Protein AF-A0A3B0RVQ3-F1 (afdb_monomer_lite)

Secondary structure (DSSP, 8-state):
-------PPPPPHHHHHHHHHHHHHHHHHHHHHTT--HHHHHHHHHHHHHHHHHHHH-HHHHHHHHTTHHHHHHTTTT---PPP--

Foldseek 3Di:
DPPPPPPPDPDDPVRVVVVVVVVLVVVLVVCVVVVDDNVNSVVVVVVVVLVVVCVVPNDVVSVVVCVCVVVCVVVCVVPPPPDDDD

Organism: NCBI:txid652676

Sequence (86 aa):
MTTECRNPAALNRADQKSTALDMILGAWDQALAKGCAPETIATSAIFAALADLIDVYGEDVVAEMTKRLPERVNRGEFSMREGPLN

pLDDT: mean 85.06, std 16.19, range [39.12, 97.38]

Structure (mmCIF, N/CA/C/O backbone):
data_AF-A0A3B0RVQ3-F1
#
_entry.id   AF-A0A3B0RVQ3-F1
#
loop_
_atom_site.group_PDB
_atom_site.id
_atom_site.type_symbol
_atom_site.label_atom_id
_atom_site.label_alt_id
_atom_site.label_comp_id
_atom_site.label_asym_id
_atom_site.label_entity_id
_atom_site.label_seq_id
_atom_site.pdbx_PDB_ins_code
_atom_site.Cartn_x
_atom_site.Cartn_y
_atom_site.Cartn_z
_atom_site.occupancy
_atom_site.B_iso_or_equiv
_atom_site.auth_seq_id
_atom_site.auth_comp_id
_atom_site.auth_asym_id
_atom_site.auth_atom_id
_atom_site.pdbx_PDB_model_num
ATOM 1 N N . MET A 1 1 ? 18.255 27.119 -26.085 1.00 46.75 1 MET A N 1
ATOM 2 C CA . MET A 1 1 ? 18.158 26.659 -24.684 1.00 46.75 1 MET A CA 1
ATOM 3 C C . MET A 1 1 ? 17.942 25.164 -24.714 1.00 46.75 1 MET A C 1
ATOM 5 O O . MET A 1 1 ? 16.842 24.716 -24.999 1.00 46.75 1 MET A O 1
ATOM 9 N N . THR A 1 2 ? 19.016 24.402 -24.555 1.00 39.12 2 THR A N 1
ATOM 10 C CA . THR A 1 2 ? 18.978 22.947 -24.430 1.00 39.12 2 THR A CA 1
ATOM 11 C C . THR A 1 2 ? 18.525 22.621 -23.014 1.00 39.12 2 THR A C 1
ATOM 13 O O . THR A 1 2 ? 19.319 22.683 -22.080 1.00 39.12 2 THR A O 1
ATOM 16 N N . THR A 1 3 ? 17.239 22.336 -22.828 1.00 49.34 3 THR A N 1
ATOM 17 C CA . THR A 1 3 ? 16.776 21.731 -21.579 1.00 49.34 3 THR A CA 1
ATOM 18 C C . THR A 1 3 ? 17.203 20.273 -21.622 1.00 49.34 3 THR A C 1
ATOM 20 O O . THR A 1 3 ? 16.506 19.421 -22.164 1.00 49.34 3 THR A O 1
ATOM 23 N N . GLU A 1 4 ? 18.404 20.005 -21.115 1.00 50.50 4 GLU A N 1
ATOM 24 C CA . GLU A 1 4 ? 18.825 18.668 -20.725 1.00 50.50 4 GLU A CA 1
ATOM 25 C C . GLU A 1 4 ? 17.812 18.167 -19.690 1.00 50.50 4 GLU A C 1
ATOM 27 O O . GLU A 1 4 ? 17.823 18.580 -18.529 1.00 50.50 4 GLU A O 1
ATOM 32 N N . CYS A 1 5 ? 16.878 17.318 -20.124 1.00 44.28 5 CYS A N 1
ATOM 33 C CA . CYS A 1 5 ? 16.057 16.522 -19.227 1.00 44.28 5 CYS A CA 1
ATOM 34 C C . CYS A 1 5 ? 17.013 15.630 -18.435 1.00 44.28 5 CYS A C 1
ATOM 36 O O . CYS A 1 5 ? 17.426 14.567 -18.893 1.00 44.28 5 CYS A O 1
ATOM 38 N N . ARG A 1 6 ? 17.424 16.137 -17.270 1.00 56.78 6 ARG A N 1
ATOM 39 C CA . ARG A 1 6 ? 18.214 15.454 -16.254 1.00 56.78 6 ARG A CA 1
ATOM 40 C C . ARG A 1 6 ? 17.635 14.057 -16.064 1.00 56.78 6 ARG A C 1
ATOM 42 O O . ARG A 1 6 ? 16.562 13.919 -15.492 1.00 56.78 6 ARG A O 1
ATOM 49 N N . ASN A 1 7 ? 18.345 13.046 -16.550 1.00 59.78 7 ASN A N 1
ATOM 50 C CA . ASN A 1 7 ? 18.118 11.661 -16.172 1.00 59.78 7 ASN A CA 1
ATOM 51 C C . ASN A 1 7 ? 18.425 11.569 -14.668 1.00 59.78 7 ASN A C 1
ATOM 53 O O . ASN A 1 7 ? 19.597 11.733 -14.305 1.00 59.78 7 ASN A O 1
ATOM 57 N N . PRO A 1 8 ? 17.435 11.430 -13.764 1.00 60.19 8 PRO A N 1
ATOM 58 C CA . PRO A 1 8 ? 17.763 11.259 -12.362 1.00 60.19 8 PRO A CA 1
ATOM 59 C C . PRO A 1 8 ? 18.489 9.919 -12.246 1.00 60.19 8 PRO A C 1
ATOM 61 O O . PRO A 1 8 ? 17.980 8.897 -12.704 1.00 60.19 8 PRO A O 1
ATOM 64 N N . ALA A 1 9 ? 19.700 9.925 -11.681 1.00 68.75 9 ALA A N 1
ATOM 65 C CA . ALA A 1 9 ? 20.383 8.686 -11.334 1.00 68.75 9 ALA A CA 1
ATOM 66 C C . ALA A 1 9 ? 19.379 7.793 -10.594 1.00 68.75 9 ALA A C 1
ATOM 68 O O . ALA A 1 9 ? 18.742 8.260 -9.647 1.00 68.75 9 ALA A O 1
ATOM 69 N N . ALA A 1 10 ? 19.172 6.565 -11.082 1.00 75.50 10 ALA A N 1
ATOM 70 C CA . ALA A 1 10 ? 18.178 5.667 -10.514 1.00 75.50 10 ALA A CA 1
ATOM 71 C C . ALA A 1 10 ? 18.403 5.575 -9.000 1.00 75.50 10 ALA A C 1
ATOM 73 O O . ALA A 1 10 ? 19.499 5.228 -8.554 1.00 75.50 10 ALA A O 1
ATOM 74 N N . LEU A 1 11 ? 17.381 5.941 -8.224 1.00 81.94 11 LEU A N 1
ATOM 75 C CA . LEU A 1 11 ? 17.444 5.896 -6.767 1.00 81.94 11 LEU A CA 1
ATOM 76 C C . LEU A 1 11 ? 17.826 4.476 -6.326 1.00 81.94 11 LEU A C 1
ATOM 78 O O . LEU A 1 11 ? 17.398 3.496 -6.943 1.00 81.94 11 LEU A O 1
ATOM 82 N N . ASN A 1 12 ? 18.613 4.339 -5.257 1.00 90.12 12 ASN A N 1
ATOM 83 C CA . ASN A 1 12 ? 18.835 3.020 -4.666 1.00 90.12 12 ASN A CA 1
ATOM 84 C C . ASN A 1 12 ? 17.519 2.495 -4.051 1.00 90.12 12 ASN A C 1
ATOM 86 O O . ASN A 1 12 ? 16.578 3.252 -3.837 1.00 90.12 12 ASN A O 1
ATOM 90 N N . ARG A 1 13 ? 17.428 1.198 -3.734 1.00 84.50 13 ARG A N 1
ATOM 91 C CA . ARG A 1 13 ? 16.175 0.593 -3.237 1.00 84.50 13 ARG A CA 1
ATOM 92 C C . ARG A 1 13 ? 15.634 1.250 -1.955 1.00 84.50 13 ARG A C 1
ATOM 94 O O . ARG A 1 13 ? 14.420 1.267 -1.770 1.00 84.50 13 ARG A O 1
ATOM 101 N N . ALA A 1 14 ? 16.497 1.718 -1.053 1.00 82.88 14 ALA A N 1
ATOM 102 C CA . ALA A 1 14 ? 16.055 2.373 0.178 1.00 82.88 14 ALA A CA 1
ATOM 103 C C . ALA A 1 14 ? 15.461 3.755 -0.130 1.00 82.88 14 ALA A C 1
ATOM 105 O O . ALA A 1 14 ? 14.345 4.046 0.299 1.00 82.88 14 ALA A O 1
ATOM 106 N N . ASP A 1 15 ? 16.145 4.531 -0.970 1.00 89.00 15 ASP A N 1
ATOM 107 C CA . ASP A 1 15 ? 15.689 5.849 -1.410 1.00 89.00 15 ASP A CA 1
ATOM 108 C C . ASP A 1 15 ? 14.411 5.741 -2.253 1.00 89.00 15 ASP A C 1
ATOM 110 O O . ASP A 1 15 ? 13.475 6.500 -2.035 1.00 89.00 15 ASP A O 1
ATOM 114 N N . GLN A 1 16 ? 14.307 4.740 -3.138 1.00 88.38 16 GLN A N 1
ATOM 115 C CA . GLN A 1 16 ? 13.084 4.449 -3.898 1.00 88.38 16 GLN A CA 1
ATOM 116 C C . GLN A 1 16 ? 11.889 4.233 -2.969 1.00 88.38 16 GLN A C 1
ATOM 118 O O . GLN A 1 16 ? 10.822 4.793 -3.203 1.00 88.38 16 GLN A O 1
ATOM 123 N N . LYS A 1 17 ? 12.064 3.435 -1.908 1.00 84.62 17 LYS A N 1
ATOM 124 C CA . LYS A 1 17 ? 10.995 3.160 -0.942 1.00 84.62 17 LYS A CA 1
ATOM 125 C C . LYS A 1 17 ? 10.578 4.415 -0.183 1.00 84.62 17 LYS A C 1
ATOM 127 O O . LYS A 1 17 ? 9.382 4.663 -0.082 1.00 84.62 17 LYS A O 1
ATOM 132 N N . SER A 1 18 ? 11.538 5.186 0.334 1.00 88.94 18 SER A N 1
ATOM 133 C CA . SER A 1 18 ? 11.235 6.419 1.073 1.00 88.94 18 SER A CA 1
ATOM 134 C C . SER A 1 18 ? 10.544 7.439 0.174 1.00 88.94 18 SER A C 1
ATOM 136 O O . SER A 1 18 ? 9.467 7.912 0.506 1.00 88.94 18 SER A O 1
ATOM 138 N N . THR A 1 19 ? 11.103 7.705 -1.011 1.00 92.38 19 THR A N 1
ATOM 139 C CA . THR A 1 19 ? 10.532 8.667 -1.963 1.00 92.38 19 THR A CA 1
ATOM 140 C C . THR A 1 19 ? 9.134 8.259 -2.425 1.00 92.38 19 THR A C 1
ATOM 142 O O . THR A 1 19 ? 8.245 9.104 -2.481 1.00 92.38 19 THR A O 1
ATOM 145 N N . ALA A 1 20 ? 8.907 6.976 -2.730 1.00 91.44 20 ALA A N 1
ATOM 146 C CA . ALA A 1 20 ? 7.579 6.498 -3.113 1.00 91.44 20 ALA A CA 1
ATOM 147 C C . ALA A 1 20 ? 6.565 6.664 -1.971 1.00 91.44 20 ALA A C 1
ATOM 149 O O . ALA A 1 20 ? 5.439 7.094 -2.213 1.00 91.44 20 ALA A O 1
ATOM 150 N N . LEU A 1 21 ? 6.966 6.364 -0.731 1.00 89.62 21 LEU A N 1
ATOM 151 C CA . LEU A 1 21 ? 6.103 6.544 0.433 1.00 89.62 21 LEU A CA 1
ATOM 152 C C . LEU A 1 21 ? 5.748 8.020 0.642 1.00 89.62 21 LEU A C 1
ATOM 154 O O . LEU A 1 21 ? 4.571 8.336 0.787 1.00 89.62 21 LEU A O 1
ATOM 158 N N . ASP A 1 22 ? 6.733 8.916 0.582 1.00 93.12 22 ASP A N 1
ATOM 159 C CA . ASP A 1 22 ? 6.517 10.358 0.732 1.00 93.12 22 ASP A CA 1
ATOM 160 C C . ASP A 1 22 ? 5.558 10.899 -0.340 1.00 93.12 22 ASP A C 1
ATOM 162 O O . ASP A 1 22 ? 4.662 11.692 -0.047 1.00 93.12 22 ASP A O 1
ATOM 166 N N . MET A 1 23 ? 5.688 10.428 -1.585 1.00 93.88 23 MET A N 1
ATOM 167 C CA . MET A 1 23 ? 4.772 10.783 -2.673 1.00 93.88 23 MET A CA 1
ATOM 168 C C . MET A 1 23 ? 3.343 10.295 -2.421 1.00 93.88 23 MET A C 1
ATOM 170 O O . MET A 1 23 ? 2.392 11.044 -2.651 1.00 93.88 23 MET A O 1
ATOM 174 N N . ILE A 1 24 ? 3.181 9.060 -1.941 1.00 93.00 24 ILE A N 1
ATOM 175 C CA . ILE A 1 24 ? 1.866 8.493 -1.619 1.00 93.00 24 ILE A CA 1
ATOM 176 C C . ILE A 1 24 ? 1.217 9.269 -0.467 1.00 93.00 24 ILE A C 1
ATOM 178 O O . ILE A 1 24 ? 0.043 9.621 -0.568 1.00 93.00 24 ILE A O 1
ATOM 182 N N . LEU A 1 25 ? 1.969 9.595 0.589 1.00 93.06 25 LEU A N 1
ATOM 183 C CA . LEU A 1 25 ? 1.475 10.399 1.713 1.00 93.06 25 LEU A CA 1
ATOM 184 C C . LEU A 1 25 ? 1.090 11.817 1.267 1.00 93.06 25 LEU A C 1
ATOM 186 O O . LEU A 1 25 ? 0.012 12.298 1.601 1.00 93.06 25 LEU A O 1
ATOM 190 N N . GLY A 1 26 ? 1.896 12.451 0.413 1.00 95.12 26 GLY A N 1
ATOM 191 C CA . GLY A 1 26 ? 1.553 13.753 -0.161 1.00 95.12 26 GLY A CA 1
ATOM 192 C C . GLY A 1 26 ? 0.306 13.718 -1.055 1.00 95.12 26 GLY A C 1
ATOM 193 O O . GLY A 1 26 ? -0.469 14.676 -1.083 1.00 95.12 26 GLY A O 1
ATOM 194 N N . ALA A 1 27 ? 0.072 12.629 -1.794 1.00 94.75 27 ALA A N 1
ATOM 195 C CA . ALA A 1 27 ? -1.173 12.433 -2.542 1.00 94.75 27 ALA A CA 1
ATOM 196 C C . ALA A 1 27 ? -2.374 12.226 -1.604 1.00 94.75 27 ALA A C 1
ATOM 198 O O . ALA A 1 27 ? -3.477 12.700 -1.891 1.00 94.75 27 ALA A O 1
ATOM 199 N N . TRP A 1 28 ? -2.148 11.571 -0.465 1.00 94.75 28 TRP A N 1
ATOM 200 C CA . TRP A 1 28 ? -3.146 11.372 0.579 1.00 94.75 28 TRP A CA 1
ATOM 201 C C . TRP A 1 28 ? -3.625 12.701 1.169 1.00 94.75 28 TRP A C 1
ATOM 203 O O . TRP A 1 28 ? -4.828 12.966 1.190 1.00 94.75 28 TRP A O 1
ATOM 213 N N . ASP A 1 29 ? -2.697 13.577 1.559 1.00 96.12 29 ASP A N 1
ATOM 214 C CA . ASP A 1 29 ? -3.011 14.905 2.102 1.00 96.12 29 ASP A CA 1
ATOM 215 C C . ASP A 1 29 ? -3.799 15.760 1.102 1.00 96.12 29 ASP A C 1
ATOM 217 O O . ASP A 1 29 ? -4.770 16.435 1.455 1.00 96.12 29 ASP A O 1
ATOM 221 N N . GLN A 1 30 ? -3.437 15.687 -0.181 1.00 96.06 30 GLN A N 1
ATOM 222 C CA . GLN A 1 30 ? -4.163 16.380 -1.245 1.00 96.06 30 GLN A CA 1
ATOM 223 C C . GLN A 1 30 ? -5.594 15.864 -1.419 1.00 96.06 30 GLN A C 1
ATOM 225 O O . GLN A 1 30 ? -6.498 16.653 -1.701 1.00 96.06 30 GLN A O 1
ATOM 230 N N . ALA A 1 31 ? -5.817 14.557 -1.280 1.00 96.00 31 ALA A N 1
ATOM 231 C CA . ALA A 1 31 ? -7.154 13.982 -1.356 1.00 96.00 31 ALA A CA 1
ATOM 232 C C . ALA A 1 31 ? -8.017 14.413 -0.157 1.00 96.00 31 ALA A C 1
ATOM 234 O O . ALA A 1 31 ? -9.172 14.801 -0.345 1.00 96.00 31 ALA A O 1
ATOM 235 N N . LEU A 1 32 ? -7.443 14.449 1.051 1.00 96.56 32 LEU A N 1
ATOM 236 C CA . LEU A 1 32 ? -8.116 14.976 2.243 1.00 96.56 32 LEU A CA 1
ATOM 237 C C . LEU A 1 32 ? -8.499 16.452 2.073 1.00 96.56 32 LEU A C 1
ATOM 239 O O . LEU A 1 32 ? -9.641 16.827 2.333 1.00 96.56 32 LEU A O 1
ATOM 243 N N . ALA A 1 33 ? -7.587 17.281 1.557 1.00 96.88 33 ALA A N 1
ATOM 244 C CA . ALA A 1 33 ? -7.844 18.700 1.299 1.00 96.88 33 ALA A CA 1
ATOM 245 C C . ALA A 1 33 ? -8.973 18.940 0.276 1.00 96.88 33 ALA A C 1
ATOM 247 O O . ALA A 1 33 ? -9.629 19.981 0.305 1.00 96.88 33 ALA A O 1
ATOM 248 N N . LYS A 1 34 ? -9.229 17.974 -0.615 1.00 96.81 34 LYS A N 1
ATOM 249 C CA . LYS A 1 34 ? -10.343 17.996 -1.578 1.00 96.81 34 LYS A CA 1
ATOM 250 C C . LYS A 1 34 ? -11.666 17.481 -0.997 1.00 96.81 34 LYS A C 1
ATOM 252 O O . LYS A 1 34 ? -12.661 17.448 -1.716 1.00 96.81 34 LYS A O 1
ATOM 257 N N . GLY A 1 35 ? -11.695 17.095 0.280 1.00 96.38 35 GLY A N 1
ATOM 258 C CA . GLY A 1 35 ? -12.890 16.609 0.969 1.00 96.38 35 GLY A CA 1
ATOM 259 C C . GLY A 1 35 ? -13.153 15.112 0.808 1.00 96.38 35 GLY A C 1
ATOM 260 O O . GLY A 1 35 ? -14.258 14.660 1.103 1.00 96.38 35 GLY A O 1
ATOM 261 N N . CYS A 1 36 ? -12.178 14.323 0.343 1.00 96.69 36 CYS A N 1
ATOM 262 C CA . CYS A 1 36 ? -12.323 12.871 0.309 1.00 96.69 36 CYS A CA 1
ATOM 263 C C . CYS A 1 36 ? -12.279 12.287 1.728 1.00 96.69 36 CYS A C 1
ATOM 265 O O . CYS A 1 36 ? -11.440 12.668 2.545 1.00 96.69 36 CYS A O 1
ATOM 267 N N . ALA A 1 37 ? -13.151 11.316 2.010 1.00 96.31 37 ALA A N 1
ATOM 268 C CA . ALA A 1 37 ? -13.125 10.606 3.282 1.00 96.31 37 ALA A CA 1
ATOM 269 C C . ALA A 1 37 ? -11.861 9.723 3.391 1.00 96.31 37 ALA A C 1
ATOM 271 O O . ALA A 1 37 ? -11.511 9.054 2.411 1.00 96.31 37 ALA A O 1
ATOM 272 N N . PRO A 1 38 ? -11.206 9.648 4.568 1.00 91.88 38 PRO A N 1
ATOM 273 C CA . PRO A 1 38 ? -10.014 8.819 4.768 1.00 91.88 38 PRO A CA 1
ATOM 274 C C . PRO A 1 38 ? -10.208 7.348 4.373 1.00 91.88 38 PRO A C 1
ATOM 276 O O . PRO A 1 38 ? -9.333 6.751 3.751 1.00 91.88 38 PRO A O 1
ATOM 279 N N . GLU A 1 39 ? -11.375 6.777 4.679 1.00 94.44 39 GLU A N 1
ATOM 280 C CA . GLU A 1 39 ? -11.737 5.398 4.327 1.00 94.44 39 GLU A CA 1
ATOM 281 C C . GLU A 1 39 ? -11.793 5.175 2.808 1.00 94.44 39 GLU A C 1
ATOM 283 O O . GLU A 1 39 ? -11.307 4.161 2.298 1.00 94.44 39 GLU A O 1
ATOM 288 N N . THR A 1 40 ? -12.337 6.145 2.066 1.00 95.88 40 THR A N 1
ATOM 289 C CA . THR A 1 40 ? -12.398 6.099 0.601 1.00 95.88 40 THR A CA 1
ATOM 290 C C . THR A 1 40 ? -11.000 6.150 -0.005 1.00 95.88 40 THR A C 1
ATOM 292 O O . THR A 1 40 ? -10.711 5.387 -0.928 1.00 95.88 40 THR A O 1
ATOM 295 N N . ILE A 1 41 ? -10.118 7.003 0.527 1.00 95.62 41 ILE A N 1
ATOM 296 C CA . ILE A 1 41 ? -8.720 7.089 0.080 1.00 95.62 41 ILE A CA 1
ATOM 297 C C . ILE A 1 41 ? -8.010 5.757 0.345 1.00 95.62 41 ILE A C 1
ATOM 299 O O . ILE A 1 41 ? -7.398 5.205 -0.566 1.00 95.62 41 ILE A O 1
ATOM 303 N N . ALA A 1 42 ? -8.157 5.195 1.548 1.00 93.00 42 ALA A N 1
ATOM 304 C CA . ALA A 1 42 ? -7.527 3.933 1.923 1.00 93.00 42 ALA A CA 1
ATOM 305 C C . ALA A 1 42 ? -7.978 2.761 1.044 1.00 93.00 42 ALA A C 1
ATOM 307 O O . ALA A 1 42 ? -7.145 2.023 0.519 1.00 93.00 42 ALA A O 1
ATOM 308 N N . THR A 1 43 ? -9.285 2.616 0.827 1.00 94.25 43 THR A N 1
ATOM 309 C CA . THR A 1 43 ? -9.833 1.548 -0.023 1.00 94.25 43 THR A CA 1
ATOM 310 C C . THR A 1 43 ? -9.362 1.694 -1.470 1.00 94.25 43 THR A C 1
ATOM 312 O O . THR A 1 43 ? -8.978 0.710 -2.102 1.00 94.25 43 THR A O 1
ATOM 315 N N . SER A 1 44 ? -9.313 2.929 -1.980 1.00 95.69 44 SER A N 1
ATOM 316 C CA . SER A 1 44 ? -8.807 3.217 -3.327 1.00 95.69 44 SER A CA 1
ATOM 317 C C . SER A 1 44 ? -7.313 2.911 -3.457 1.00 95.69 44 SER A C 1
ATOM 319 O O . SER A 1 44 ? -6.889 2.343 -4.459 1.00 95.69 44 SER A O 1
ATOM 321 N N . ALA A 1 45 ? -6.512 3.232 -2.437 1.00 93.12 45 ALA A N 1
ATOM 322 C CA . ALA A 1 45 ? -5.086 2.924 -2.410 1.00 93.12 45 ALA A CA 1
ATOM 323 C C . ALA A 1 45 ? -4.826 1.409 -2.379 1.00 93.12 45 ALA A C 1
ATOM 325 O O . ALA A 1 45 ? -3.939 0.931 -3.081 1.00 93.12 45 ALA A O 1
ATOM 326 N N . ILE A 1 46 ? -5.621 0.645 -1.619 1.00 93.44 46 ILE A N 1
ATOM 327 C CA . ILE A 1 46 ? -5.552 -0.825 -1.617 1.00 93.44 46 ILE A CA 1
ATOM 328 C C . ILE A 1 46 ? -5.866 -1.374 -3.008 1.00 93.44 46 ILE A C 1
ATOM 330 O O . ILE A 1 46 ? -5.132 -2.228 -3.498 1.00 93.44 46 ILE A O 1
ATOM 334 N N . PHE A 1 47 ? -6.922 -0.874 -3.657 1.00 94.88 47 PHE A N 1
ATOM 335 C CA . PHE A 1 47 ? -7.264 -1.284 -5.018 1.00 94.88 47 PHE A CA 1
ATOM 336 C C . PHE A 1 47 ? -6.113 -1.014 -5.992 1.00 94.88 47 PHE A C 1
ATOM 338 O O . PHE A 1 47 ? -5.690 -1.930 -6.691 1.00 94.88 47 PHE A O 1
ATOM 345 N N . ALA A 1 48 ? -5.573 0.208 -5.994 1.00 94.75 48 ALA A N 1
ATOM 346 C CA . ALA A 1 48 ? -4.461 0.581 -6.864 1.00 94.75 48 ALA A CA 1
ATOM 347 C C . ALA A 1 48 ? -3.225 -0.301 -6.620 1.00 94.75 48 ALA A C 1
ATOM 349 O O . ALA A 1 48 ? -2.653 -0.839 -7.561 1.00 94.75 48 ALA A O 1
ATOM 350 N N . ALA A 1 49 ? -2.864 -0.525 -5.353 1.00 93.38 49 ALA A N 1
ATOM 351 C CA . ALA A 1 49 ? -1.729 -1.369 -4.999 1.00 93.38 49 ALA A CA 1
ATOM 352 C C . ALA A 1 49 ? -1.915 -2.828 -5.448 1.00 93.38 49 ALA A C 1
ATOM 354 O O . ALA A 1 49 ? -0.966 -3.451 -5.915 1.00 93.38 49 ALA A O 1
ATOM 355 N N . LEU A 1 50 ? -3.119 -3.392 -5.304 1.00 95.56 50 LEU A N 1
ATOM 356 C CA . LEU A 1 50 ? -3.396 -4.760 -5.743 1.00 95.56 50 LEU A CA 1
ATOM 357 C C . LEU A 1 50 ? -3.430 -4.876 -7.269 1.00 95.56 50 LEU A C 1
ATOM 359 O O . LEU A 1 50 ? -2.898 -5.852 -7.785 1.00 95.56 50 LEU A O 1
ATOM 363 N N . ALA A 1 51 ? -4.002 -3.898 -7.975 1.00 96.31 51 ALA A N 1
ATOM 364 C CA . ALA A 1 51 ? -4.013 -3.865 -9.437 1.00 96.31 51 ALA A CA 1
ATOM 365 C C . ALA A 1 51 ? -2.583 -3.861 -10.003 1.00 96.31 51 ALA A C 1
ATOM 367 O O . ALA A 1 51 ? -2.250 -4.732 -10.801 1.00 96.31 51 ALA A O 1
ATOM 368 N N . ASP A 1 52 ? -1.707 -2.989 -9.491 1.00 95.25 52 ASP A N 1
ATOM 369 C CA . ASP A 1 52 ? -0.299 -2.946 -9.906 1.00 95.25 52 ASP A CA 1
ATOM 370 C C . ASP A 1 52 ? 0.430 -4.270 -9.613 1.00 95.25 52 ASP A C 1
ATOM 372 O O . ASP A 1 52 ? 1.230 -4.750 -10.418 1.00 95.25 52 ASP A O 1
ATOM 376 N N . LEU A 1 53 ? 0.166 -4.900 -8.462 1.00 95.31 53 LEU A N 1
ATOM 377 C CA . LEU A 1 53 ? 0.749 -6.207 -8.145 1.00 95.31 53 LEU A CA 1
ATOM 378 C C . LEU A 1 53 ? 0.242 -7.306 -9.088 1.00 95.31 53 LEU A C 1
ATOM 380 O O . LEU A 1 53 ? 1.022 -8.185 -9.455 1.00 95.31 53 LEU A O 1
ATOM 384 N N . ILE A 1 54 ? -1.035 -7.272 -9.472 1.00 97.38 54 ILE A N 1
ATOM 385 C CA . ILE A 1 54 ? -1.629 -8.232 -10.410 1.00 97.38 54 ILE A CA 1
ATOM 386 C C . ILE A 1 54 ? -1.019 -8.049 -11.800 1.00 97.38 54 ILE A C 1
ATOM 388 O O . ILE A 1 54 ? -0.651 -9.043 -12.421 1.00 97.38 54 ILE A O 1
ATOM 392 N N . ASP A 1 55 ? -0.818 -6.813 -12.250 1.00 97.00 55 ASP A N 1
ATOM 393 C CA . ASP A 1 55 ? -0.179 -6.528 -13.538 1.00 97.00 55 ASP A CA 1
ATOM 394 C C . ASP A 1 55 ? 1.268 -7.050 -13.597 1.00 97.00 55 ASP A C 1
ATOM 396 O O . ASP A 1 55 ? 1.734 -7.497 -14.648 1.00 97.00 55 ASP A O 1
ATOM 400 N N . VAL A 1 56 ? 1.986 -7.037 -12.468 1.00 96.38 56 VAL A N 1
ATOM 401 C CA . VAL A 1 56 ? 3.382 -7.502 -12.388 1.00 96.38 56 VAL A CA 1
ATOM 402 C C . VAL A 1 56 ? 3.499 -9.019 -12.199 1.00 96.38 56 VAL A C 1
ATOM 404 O O . VAL A 1 56 ? 4.392 -9.637 -12.783 1.00 96.38 56 VAL A O 1
ATOM 407 N N . TYR A 1 57 ? 2.652 -9.625 -11.362 1.00 95.69 57 TYR A N 1
ATOM 408 C CA . TYR A 1 57 ? 2.820 -11.012 -10.898 1.00 95.69 57 TYR A CA 1
ATOM 409 C C . TYR A 1 57 ? 1.699 -11.973 -11.318 1.00 95.69 57 TYR A C 1
ATOM 411 O O . TYR A 1 57 ? 1.879 -13.187 -11.218 1.00 95.69 57 TYR A O 1
ATOM 419 N N . 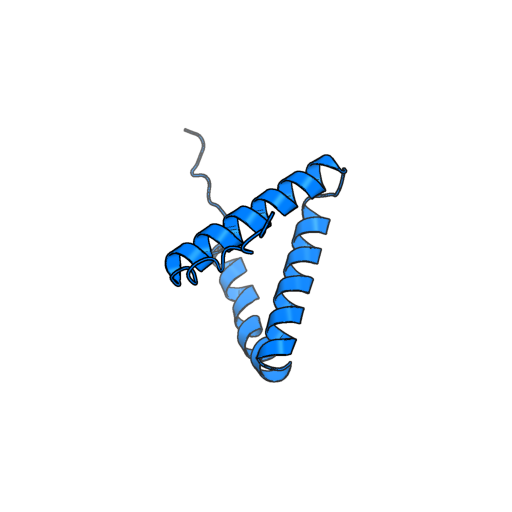GLY A 1 58 ? 0.566 -11.460 -11.794 1.00 96.56 58 GLY A N 1
ATOM 420 C CA . GLY A 1 58 ? -0.637 -12.227 -12.111 1.00 96.56 58 GLY A CA 1
ATOM 421 C C . GLY A 1 58 ? -1.561 -12.462 -10.910 1.00 96.56 58 GLY A C 1
ATOM 422 O O . GLY A 1 58 ? -1.151 -12.420 -9.747 1.00 96.56 58 GLY A O 1
ATOM 423 N N . GLU A 1 59 ? -2.832 -12.741 -11.207 1.00 96.44 59 GLU A N 1
ATOM 424 C CA . GLU A 1 59 ? -3.907 -12.879 -10.213 1.00 96.44 59 GLU A CA 1
ATOM 425 C C . GLU A 1 59 ? -3.645 -13.997 -9.194 1.00 96.44 59 GLU A C 1
ATOM 427 O O . GLU A 1 59 ? -3.787 -13.773 -7.992 1.00 96.44 59 GLU A O 1
ATOM 432 N N . ASP A 1 60 ? -3.196 -15.173 -9.644 1.00 96.94 60 ASP A N 1
ATOM 433 C CA . ASP A 1 60 ? -2.972 -16.336 -8.772 1.00 96.94 60 ASP A CA 1
ATOM 434 C C . ASP A 1 60 ? -1.898 -16.073 -7.705 1.00 96.94 60 ASP A C 1
ATOM 436 O O . ASP A 1 60 ? -2.049 -16.450 -6.538 1.00 96.94 60 ASP A O 1
ATOM 440 N N . VAL A 1 61 ? -0.813 -15.390 -8.087 1.00 95.69 61 VAL A N 1
ATOM 441 C CA . VAL A 1 61 ? 0.288 -15.060 -7.173 1.00 95.69 61 VAL A CA 1
ATOM 442 C C . VAL A 1 61 ? -0.184 -14.052 -6.130 1.00 95.69 61 VAL A C 1
ATOM 444 O O . VAL A 1 61 ? 0.057 -14.236 -4.935 1.00 95.69 61 VAL A O 1
ATOM 447 N N . VAL A 1 62 ? -0.904 -13.011 -6.555 1.00 95.88 62 VAL A N 1
ATOM 448 C CA . VAL A 1 62 ? -1.422 -11.984 -5.641 1.00 95.88 62 VAL A CA 1
ATOM 449 C C . VAL A 1 62 ? -2.508 -12.549 -4.722 1.00 95.88 62 VAL A C 1
ATOM 451 O O . VAL A 1 62 ? -2.539 -12.221 -3.531 1.00 95.88 62 VAL A O 1
ATOM 454 N N . ALA A 1 63 ? -3.350 -13.458 -5.212 1.00 95.44 63 ALA A N 1
ATOM 455 C CA . ALA A 1 63 ? -4.320 -14.172 -4.389 1.00 95.44 63 ALA A CA 1
ATOM 456 C C . ALA A 1 63 ? -3.628 -14.958 -3.263 1.00 95.44 63 ALA A C 1
ATOM 458 O O . ALA A 1 63 ? -4.039 -14.872 -2.108 1.00 95.44 63 ALA A O 1
ATOM 459 N N . GLU A 1 64 ? -2.532 -15.663 -3.551 1.00 95.31 64 GLU A N 1
ATOM 460 C CA . GLU A 1 64 ? -1.763 -16.361 -2.515 1.00 95.31 64 GLU A CA 1
ATOM 461 C C . GLU A 1 64 ? -1.094 -15.388 -1.528 1.00 95.31 64 GLU A C 1
ATOM 463 O O . GLU A 1 64 ? -1.149 -15.595 -0.314 1.00 95.31 64 GLU A O 1
ATOM 468 N N . MET A 1 65 ? -0.515 -14.285 -2.018 1.00 90.56 65 MET A N 1
ATOM 469 C CA . MET A 1 65 ? 0.107 -13.257 -1.170 1.00 90.56 65 MET A CA 1
ATOM 470 C C . MET A 1 65 ? -0.889 -12.636 -0.180 1.00 90.56 65 MET A C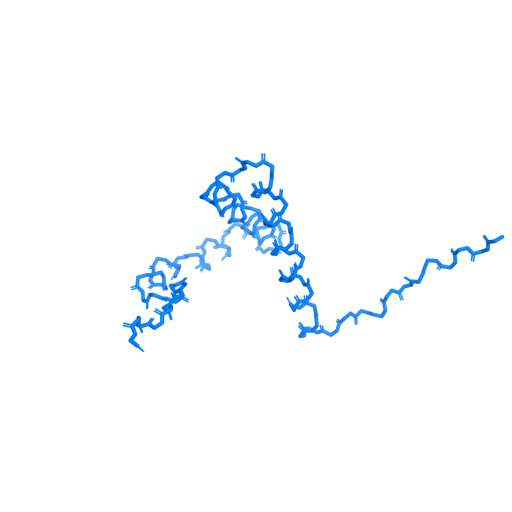 1
ATOM 472 O O . MET A 1 65 ? -0.549 -12.380 0.980 1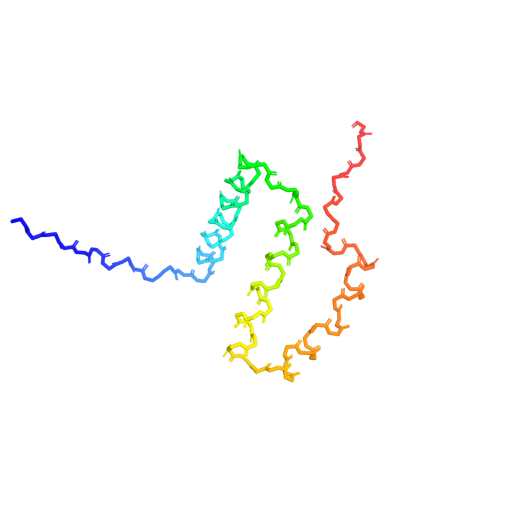.00 90.56 65 MET A O 1
ATOM 476 N N . THR A 1 66 ? -2.125 -12.401 -0.623 1.00 93.81 66 THR A N 1
ATOM 477 C CA . THR A 1 66 ? -3.156 -11.717 0.169 1.00 93.81 66 THR A CA 1
ATOM 478 C C . THR A 1 66 ? -3.834 -12.616 1.204 1.00 93.81 66 THR A C 1
ATOM 480 O O . THR A 1 66 ? -4.337 -12.094 2.200 1.00 93.81 66 THR A O 1
ATOM 483 N N . LYS A 1 67 ? -3.764 -13.953 1.079 1.00 94.56 67 LYS A N 1
ATOM 484 C CA . LYS A 1 67 ? -4.327 -14.906 2.066 1.00 94.56 67 LYS A CA 1
ATOM 485 C C . LYS A 1 67 ? -3.853 -14.670 3.500 1.00 94.56 67 LYS A C 1
ATOM 487 O O . LYS A 1 67 ? -4.587 -14.953 4.442 1.00 94.56 67 LYS A O 1
ATOM 492 N N . ARG A 1 6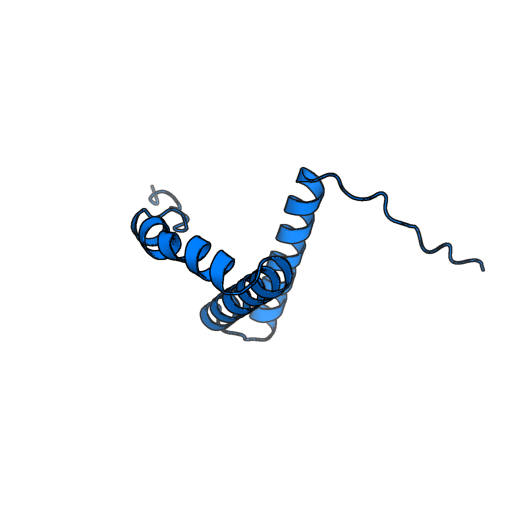8 ? -2.637 -14.146 3.679 1.00 89.06 68 ARG A N 1
ATOM 493 C CA . ARG A 1 68 ? -2.060 -13.864 5.005 1.00 89.06 68 ARG A CA 1
ATOM 494 C C . ARG A 1 68 ? -2.451 -12.497 5.569 1.00 89.06 68 ARG A C 1
ATOM 496 O O . ARG A 1 68 ? -2.169 -12.224 6.732 1.00 89.06 68 ARG A O 1
ATOM 503 N N . LEU A 1 69 ? -3.080 -11.618 4.785 1.00 91.12 69 LEU A N 1
ATOM 504 C CA . LEU A 1 69 ? -3.438 -10.272 5.244 1.00 91.12 69 LEU A CA 1
ATOM 505 C C . LEU A 1 69 ? -4.398 -10.270 6.441 1.00 91.12 69 LEU A C 1
ATOM 507 O O . LEU A 1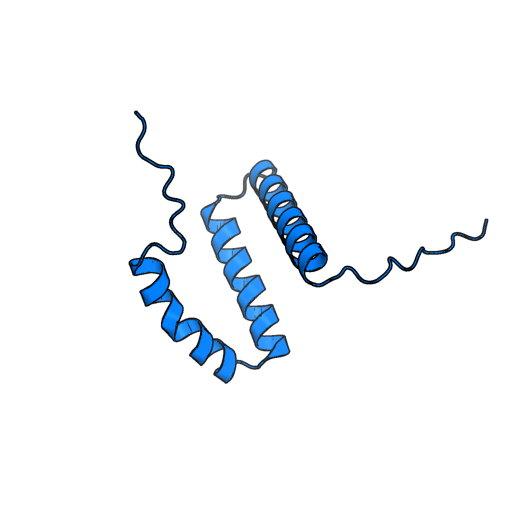 69 ? -4.098 -9.548 7.392 1.00 91.12 69 LEU A O 1
ATOM 511 N N . PRO A 1 70 ? -5.482 -11.076 6.477 1.00 91.25 70 PRO A N 1
ATOM 512 C CA . PRO A 1 70 ? -6.388 -11.088 7.626 1.00 91.25 70 PRO A CA 1
ATOM 513 C C . PRO A 1 70 ? -5.676 -11.445 8.934 1.00 91.25 70 PRO A C 1
ATOM 515 O O . PRO A 1 70 ? -5.899 -10.810 9.962 1.00 91.25 70 PRO A O 1
ATOM 518 N N . GLU A 1 71 ? -4.762 -12.418 8.893 1.00 91.31 71 GLU A N 1
ATOM 519 C CA . GLU A 1 71 ? -3.952 -12.801 10.052 1.00 91.31 71 GLU A CA 1
ATOM 520 C C . GLU A 1 71 ? -3.086 -11.631 10.540 1.00 91.31 71 GLU A C 1
ATOM 522 O O . GLU A 1 71 ? -3.065 -11.320 11.730 1.00 91.31 71 GLU A O 1
ATOM 527 N N . ARG A 1 72 ? -2.409 -10.939 9.619 1.00 89.25 72 ARG A N 1
ATOM 528 C CA . ARG A 1 72 ? -1.542 -9.793 9.931 1.00 89.25 72 ARG A CA 1
ATOM 529 C C . ARG A 1 72 ? -2.324 -8.611 10.509 1.00 89.25 72 ARG A C 1
ATOM 531 O O . ARG A 1 72 ? -1.869 -7.992 11.470 1.00 89.25 72 ARG A O 1
ATOM 538 N N . VAL A 1 73 ? -3.515 -8.336 9.971 1.00 89.00 73 VAL A N 1
ATOM 539 C CA . VAL A 1 73 ? -4.445 -7.326 10.507 1.00 89.00 73 VAL A CA 1
ATOM 540 C C . VAL A 1 73 ? -4.861 -7.685 11.931 1.00 89.00 73 VAL A C 1
ATOM 542 O O . VAL A 1 73 ? -4.720 -6.857 12.826 1.00 89.00 73 VAL A O 1
ATOM 545 N N . ASN A 1 74 ? -5.278 -8.930 12.174 1.00 87.88 74 ASN A N 1
ATOM 546 C CA . ASN A 1 74 ? -5.682 -9.394 13.506 1.00 87.88 74 ASN A CA 1
ATOM 547 C C . ASN A 1 74 ? -4.530 -9.381 14.521 1.00 87.88 74 ASN A C 1
ATOM 549 O O . ASN A 1 74 ? -4.746 -9.154 15.710 1.00 87.88 74 ASN A O 1
ATOM 553 N N . ARG A 1 75 ? -3.290 -9.586 14.063 1.00 89.44 75 ARG A N 1
ATOM 554 C CA . ARG A 1 75 ? -2.079 -9.440 14.885 1.00 89.44 75 ARG A CA 1
ATOM 555 C C . ARG A 1 75 ? -1.707 -7.979 15.168 1.00 89.44 75 ARG A C 1
ATOM 557 O O . ARG A 1 75 ? -0.776 -7.737 15.934 1.00 89.44 75 ARG A O 1
ATOM 564 N N . GLY A 1 76 ? -2.431 -7.020 14.590 1.00 85.94 76 GLY A N 1
ATOM 565 C CA . GLY A 1 76 ? -2.214 -5.591 14.783 1.00 85.94 76 GLY A CA 1
ATOM 566 C C . GLY A 1 76 ? -0.987 -5.051 14.051 1.00 85.94 76 GLY A C 1
ATOM 567 O O . GLY A 1 76 ? -0.491 -3.998 14.431 1.00 85.94 76 GLY A O 1
ATOM 568 N N . GLU A 1 77 ? -0.485 -5.734 13.013 1.00 85.12 77 GLU A N 1
ATOM 569 C CA . GLU A 1 77 ? 0.710 -5.289 12.268 1.00 85.12 77 GLU A CA 1
ATOM 570 C C . GLU A 1 77 ? 0.526 -3.932 11.576 1.00 85.12 77 GLU A C 1
ATOM 572 O O . GLU A 1 77 ? 1.501 -3.230 11.323 1.00 85.12 77 GLU A O 1
ATOM 577 N N . PHE A 1 78 ? -0.719 -3.572 11.270 1.00 80.88 78 PHE A N 1
ATOM 578 C CA . PHE A 1 78 ? -1.084 -2.304 10.634 1.00 80.88 78 PHE A CA 1
ATOM 579 C C . PHE A 1 78 ? -1.711 -1.313 11.616 1.00 80.88 78 PHE A C 1
ATOM 581 O O . PHE A 1 78 ? -2.016 -0.181 11.249 1.00 80.88 78 PHE A O 1
ATOM 588 N N . SER A 1 79 ? -1.914 -1.724 12.869 1.00 79.62 79 SER A N 1
ATOM 589 C CA . SER A 1 79 ? -2.320 -0.806 13.919 1.00 79.62 79 SER A CA 1
ATOM 590 C C . SER A 1 79 ? -1.093 -0.002 14.324 1.00 79.62 79 SER A C 1
ATOM 592 O O . SER A 1 79 ? -0.186 -0.526 14.972 1.00 79.62 79 SER A O 1
ATOM 594 N N . MET A 1 80 ? -1.073 1.285 13.980 1.00 65.88 80 MET A N 1
ATOM 595 C CA . MET A 1 80 ? -0.206 2.230 14.672 1.00 65.88 80 MET A CA 1
ATOM 596 C C . MET A 1 80 ? -0.713 2.296 16.112 1.00 65.88 80 MET A C 1
ATOM 598 O O . MET A 1 80 ? -1.641 3.034 16.427 1.00 65.88 80 MET A O 1
ATOM 602 N N . ARG A 1 81 ? -0.164 1.451 16.990 1.00 57.69 81 ARG A N 1
ATOM 603 C CA . ARG A 1 81 ? -0.247 1.693 18.426 1.00 57.69 81 ARG A CA 1
ATOM 604 C C . ARG A 1 81 ? 0.560 2.962 18.676 1.00 57.69 81 ARG A C 1
ATOM 606 O O . ARG A 1 81 ? 1.743 2.882 18.996 1.00 57.69 81 ARG A O 1
ATOM 613 N N . GLU A 1 82 ? -0.065 4.126 18.521 1.00 51.44 82 GLU A N 1
ATOM 614 C CA . GLU A 1 82 ? 0.273 5.218 19.424 1.00 51.44 82 GLU A CA 1
ATOM 615 C C . GLU A 1 82 ? 0.111 4.634 20.827 1.00 51.44 82 GLU A C 1
ATOM 617 O O . GLU A 1 82 ? -0.934 4.076 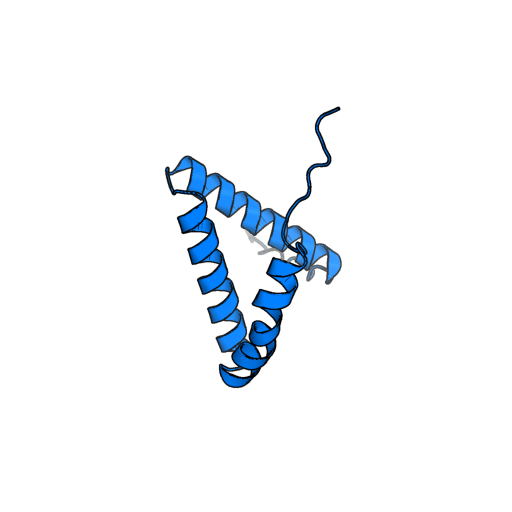21.179 1.00 51.44 82 GLU A O 1
ATOM 622 N N . GLY A 1 83 ? 1.222 4.601 21.562 1.00 49.25 83 GLY A N 1
ATOM 623 C CA . GLY A 1 83 ? 1.235 4.149 22.942 1.00 49.25 83 GLY A CA 1
ATOM 624 C C . GLY A 1 83 ? 0.186 4.901 23.767 1.00 49.25 83 GLY A C 1
ATOM 625 O O . GLY A 1 83 ? -0.298 5.955 23.349 1.00 49.25 83 GLY A O 1
ATOM 626 N N . PRO A 1 84 ? -0.193 4.362 24.935 1.00 51.62 84 PRO A N 1
ATOM 627 C CA . PRO A 1 84 ? -1.171 5.017 25.784 1.00 51.62 84 PRO A CA 1
ATOM 628 C C . PRO A 1 84 ? -0.729 6.450 26.081 1.00 51.62 84 PRO A C 1
ATOM 630 O O . PRO A 1 84 ? 0.434 6.693 26.403 1.00 51.62 84 PRO A O 1
ATOM 633 N N . LEU A 1 85 ? -1.689 7.371 25.997 1.00 51.41 85 LEU A N 1
ATOM 634 C CA . LEU A 1 85 ? -1.624 8.657 26.672 1.00 51.41 85 LEU A CA 1
ATOM 635 C C . LEU A 1 85 ? -1.295 8.392 28.150 1.00 51.41 85 LEU A C 1
ATOM 637 O O . LEU A 1 85 ? -2.140 7.872 28.882 1.00 51.41 85 LEU A O 1
ATOM 641 N N . ASN A 1 86 ? -0.072 8.713 28.565 1.00 47.28 86 ASN A N 1
ATOM 642 C CA . ASN A 1 86 ? 0.248 9.049 29.948 1.00 47.28 86 ASN A CA 1
ATOM 643 C C . ASN A 1 86 ? 1.362 10.092 29.972 1.00 47.28 86 ASN A C 1
ATOM 645 O O . ASN A 1 86 ? 2.469 9.765 29.488 1.00 47.28 86 ASN A O 1
#

Radius of gyration: 17.7 Å; chains: 1; bounding box: 34×43×55 Å